Protein AF-A0A3N0AEK5-F1 (afdb_monomer)

Foldseek 3Di:
DFKKKWWKWAPDDPDIDIDIDIDDDPDDFPDPVVLVRVLVVQCVVVNPVCPRMDTDGMGTDPDDPVVVPPPDPDDPDDPPPPDDDDDPPPDDD

Mean predicted aligned error: 14.51 Å

pLDDT: mean 78.68, std 12.84, range [49.78, 92.56]

Solvent-accessible surface area (backbone atoms only — not comparable to full-atom values): 6090 Å² total; per-residue (Å²): 121,56,44,31,39,39,33,38,36,40,55,98,57,99,71,71,51,69,54,73,50,79,47,73,40,95,54,56,78,87,36,73,65,31,55,49,50,53,49,52,53,45,37,70,74,55,36,80,77,38,71,68,41,44,74,81,48,64,45,70,56,75,82,60,75,77,69,65,84,69,70,75,81,80,78,84,68,77,77,76,82,80,74,79,79,80,80,82,81,79,80,88,129

Nearest PDB structures (foldseek):
  8fkp-assembly1_LC  TM=4.988E-01  e=2.389E-01  Homo sapiens
  8ove-assembly1_BS  TM=4.665E-0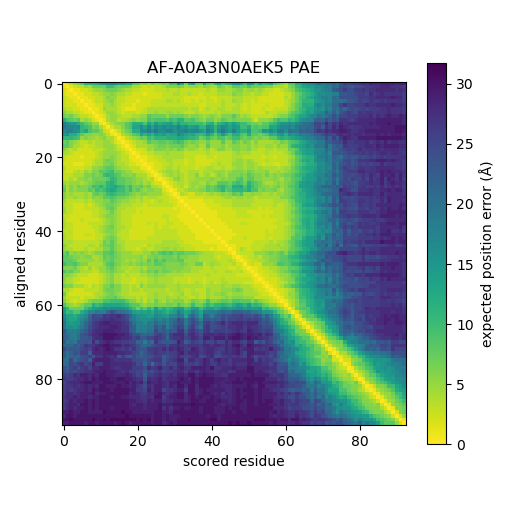1  e=2.241E-01  Trypanosoma brucei brucei
  5xy3-assembly1_S  TM=4.481E-01  e=2.103E-01  Trichomonas vaginalis
  6xu8-assembly1_CS  TM=5.469E-01  e=2.531E+00  Drosophila melanogaster

Organism: NCBI:txid255723

Secondary structure (DSSP, 8-state):
--EEEEEEE--SSSS--EEEEEEE-SSPTT-HHHHHHHHHHHHHHHGGGGGG-EEEEEEE----GGGTTT------SPPP--PPP--------

Sequence (93 aa):
MPTYIAHYKSPNGATQVSGVFEFESTHRAGSKQNMHDARMCMLQSYGNEAVAWQIDSIEAKKADEARADHQMQLDFREPAEHKPKKRIVRGFK

Structure (mmCIF, N/CA/C/O backbone):
data_AF-A0A3N0AEK5-F1
#
_entry.id   AF-A0A3N0AEK5-F1
#
loop_
_atom_site.group_PDB
_atom_site.id
_atom_site.type_symbol
_atom_site.label_atom_id
_atom_site.label_alt_id
_atom_site.label_comp_id
_atom_site.label_asym_id
_atom_site.label_entity_id
_atom_site.label_seq_id
_atom_site.pdbx_PDB_ins_code
_atom_site.Cartn_x
_atom_site.Cartn_y
_atom_site.Cartn_z
_atom_site.occupancy
_atom_site.B_iso_or_equiv
_atom_site.auth_seq_id
_atom_site.auth_comp_id
_atom_site.auth_asym_id
_atom_site.auth_atom_id
_atom_site.pdbx_PDB_model_num
ATOM 1 N N . MET A 1 1 ? 6.888 4.288 -12.974 1.00 76.19 1 MET A N 1
ATOM 2 C CA . MET A 1 1 ? 7.303 4.139 -11.561 1.00 76.19 1 MET A CA 1
ATOM 3 C C . MET A 1 1 ? 7.159 2.669 -11.188 1.00 76.19 1 MET A C 1
ATOM 5 O O . MET A 1 1 ? 6.397 1.998 -11.874 1.00 76.19 1 MET A O 1
ATOM 9 N N . PRO A 1 2 ? 7.912 2.119 -10.220 1.00 82.56 2 PRO A N 1
ATOM 10 C CA . PRO A 1 2 ? 7.685 0.741 -9.805 1.00 82.56 2 PRO A CA 1
ATOM 11 C C . PRO A 1 2 ? 6.315 0.609 -9.133 1.00 82.56 2 PRO A C 1
ATOM 13 O O . PRO A 1 2 ? 5.927 1.443 -8.313 1.00 82.56 2 PRO A O 1
ATOM 16 N N . THR A 1 3 ? 5.593 -0.439 -9.520 1.00 89.44 3 THR A N 1
ATOM 17 C CA . THR A 1 3 ? 4.284 -0.783 -8.969 1.00 89.44 3 THR A CA 1
ATOM 18 C C . THR A 1 3 ? 4.462 -1.810 -7.858 1.00 89.44 3 THR A C 1
ATOM 20 O O . THR A 1 3 ? 5.219 -2.777 -7.986 1.00 89.44 3 THR A O 1
ATOM 23 N N . TYR A 1 4 ? 3.751 -1.601 -6.764 1.00 90.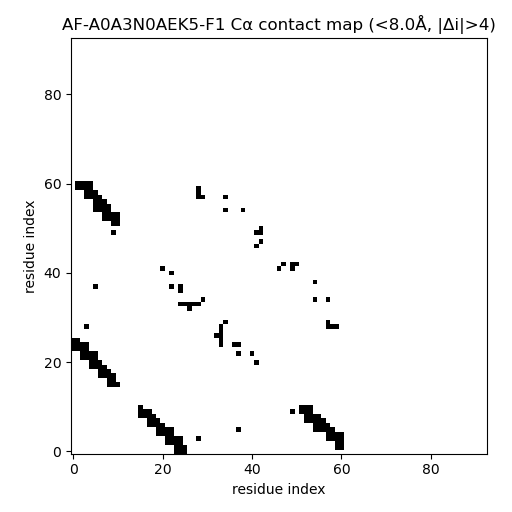19 4 TYR A N 1
ATOM 24 C CA . TYR A 1 4 ? 3.756 -2.445 -5.584 1.00 90.19 4 TYR A CA 1
ATOM 25 C C . TYR A 1 4 ? 2.334 -2.897 -5.266 1.00 90.19 4 TYR A C 1
ATOM 27 O O . TYR A 1 4 ? 1.360 -2.237 -5.626 1.00 90.19 4 TYR A O 1
ATOM 35 N N . ILE A 1 5 ? 2.228 -4.028 -4.580 1.00 91.25 5 ILE A N 1
ATOM 36 C CA . ILE A 1 5 ? 0.980 -4.581 -4.064 1.00 91.25 5 ILE A CA 1
ATOM 37 C C . ILE A 1 5 ? 1.052 -4.487 -2.544 1.00 91.25 5 ILE A C 1
ATOM 39 O O . ILE A 1 5 ? 1.970 -5.030 -1.930 1.00 91.25 5 ILE A O 1
ATOM 43 N N . ALA A 1 6 ? 0.117 -3.763 -1.937 1.00 91.75 6 ALA A N 1
ATOM 44 C CA . ALA A 1 6 ? 0.003 -3.647 -0.489 1.00 91.75 6 ALA A CA 1
ATOM 45 C C . ALA A 1 6 ? -1.135 -4.529 0.024 1.00 91.75 6 ALA A C 1
ATOM 47 O O . ALA A 1 6 ? -2.255 -4.463 -0.483 1.00 91.75 6 ALA A O 1
ATOM 48 N N . HIS A 1 7 ? -0.849 -5.308 1.065 1.00 91.69 7 HIS A N 1
ATOM 49 C CA . HIS A 1 7 ? -1.835 -6.082 1.809 1.00 91.69 7 HIS A CA 1
ATOM 50 C C . HIS A 1 7 ? -2.272 -5.288 3.031 1.00 91.69 7 HIS A C 1
ATOM 52 O O . HIS A 1 7 ? -1.432 -4.883 3.840 1.00 91.69 7 HIS A O 1
ATOM 58 N N . TYR A 1 8 ? -3.577 -5.088 3.182 1.00 91.56 8 TYR A N 1
ATOM 59 C CA . TYR A 1 8 ? -4.134 -4.396 4.335 1.00 91.56 8 TYR A CA 1
ATOM 60 C C . TYR A 1 8 ? -5.123 -5.267 5.098 1.00 91.56 8 TYR A C 1
ATOM 62 O O . TYR A 1 8 ? -5.763 -6.173 4.554 1.00 91.56 8 TYR A O 1
ATOM 70 N N . LYS A 1 9 ? -5.259 -4.943 6.379 1.00 89.69 9 LYS A N 1
ATOM 71 C CA . LYS A 1 9 ? -6.148 -5.606 7.316 1.00 89.69 9 LYS A CA 1
ATOM 72 C C . LYS A 1 9 ? -6.795 -4.578 8.233 1.00 89.69 9 LYS A C 1
ATOM 74 O O . LYS A 1 9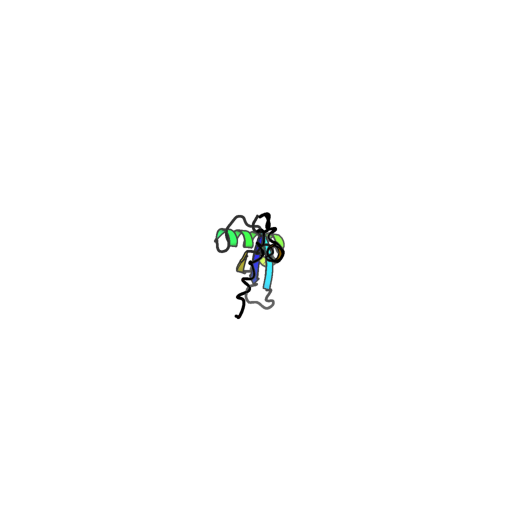 ? -6.131 -3.691 8.771 1.00 89.69 9 LYS A O 1
ATOM 79 N N . SER A 1 10 ? -8.100 -4.692 8.422 1.00 85.31 10 SER A N 1
ATOM 80 C CA . SER A 1 10 ? -8.825 -3.893 9.398 1.00 85.31 10 SER A CA 1
ATOM 81 C C . SER A 1 10 ? -8.472 -4.333 10.827 1.00 85.31 10 SER A C 1
ATOM 83 O O . SER A 1 10 ? -8.099 -5.491 11.050 1.00 85.31 10 SER A O 1
ATOM 85 N N . PRO A 1 11 ? -8.630 -3.452 11.828 1.00 84.31 11 PRO A N 1
ATOM 86 C CA . PRO A 1 11 ? -8.448 -3.841 13.218 1.00 84.31 11 PRO A CA 1
ATOM 87 C C . PRO A 1 11 ? -9.439 -4.940 13.612 1.00 84.31 11 PRO A C 1
ATOM 89 O O . PRO A 1 11 ? -10.500 -5.094 13.000 1.00 84.31 11 PRO A O 1
ATOM 92 N N . ASN A 1 12 ? -9.095 -5.695 14.658 1.00 74.06 12 ASN A N 1
ATOM 93 C CA . ASN A 1 12 ? -9.958 -6.742 15.198 1.00 74.06 12 ASN A CA 1
ATOM 94 C C . ASN A 1 12 ? -11.282 -6.135 15.689 1.00 74.06 12 ASN A C 1
ATOM 96 O O . ASN A 1 12 ? -11.326 -5.462 16.716 1.00 74.06 12 ASN A O 1
ATOM 100 N N . GLY A 1 13 ? -12.351 -6.392 14.938 1.00 68.81 13 GLY A N 1
ATOM 101 C CA . GLY A 1 13 ? -13.717 -5.958 15.211 1.00 68.81 13 GLY A CA 1
ATOM 102 C C . GLY A 1 13 ? -14.726 -6.914 14.573 1.00 68.81 13 GLY A C 1
ATOM 103 O O . GLY A 1 13 ? -14.340 -7.927 13.994 1.00 68.81 13 GLY A O 1
ATOM 104 N N . ALA A 1 14 ? -16.020 -6.597 14.674 1.00 62.7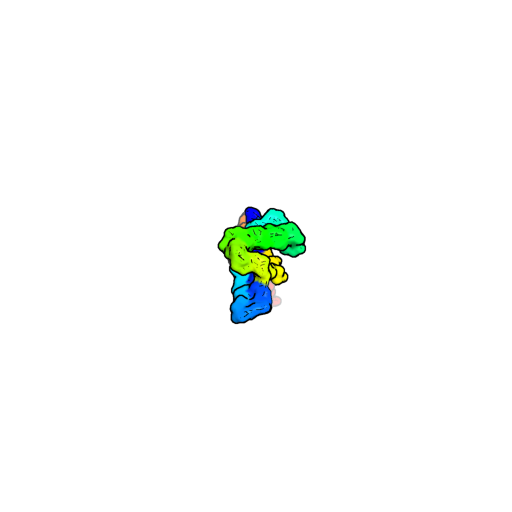8 14 ALA A N 1
ATOM 105 C CA . ALA A 1 14 ? -17.107 -7.454 14.182 1.00 62.78 14 ALA A CA 1
ATOM 106 C C . ALA A 1 14 ? -17.064 -7.711 12.661 1.00 62.78 14 ALA A C 1
ATOM 108 O O . ALA A 1 14 ? -17.566 -8.733 12.201 1.00 62.78 14 ALA A O 1
ATOM 109 N N . THR A 1 15 ? -16.426 -6.820 11.897 1.00 68.25 15 THR A N 1
ATOM 110 C CA . THR A 1 15 ? -16.278 -6.934 10.442 1.00 68.25 15 THR A CA 1
ATOM 111 C C . THR A 1 15 ? -14.799 -6.805 10.089 1.00 68.25 15 THR A C 1
ATOM 113 O O . THR A 1 15 ? -14.286 -5.701 9.915 1.00 68.25 15 THR A O 1
ATOM 116 N N . GLN A 1 16 ? -14.088 -7.934 10.046 1.00 75.94 16 GLN A N 1
ATOM 117 C CA . GLN A 1 16 ? -12.706 -7.960 9.569 1.00 75.94 16 GLN A CA 1
ATOM 118 C C . GLN A 1 16 ? -12.687 -7.824 8.044 1.00 75.94 16 GLN A C 1
ATOM 120 O O . GLN A 1 16 ? -13.181 -8.694 7.332 1.00 75.94 16 GLN A O 1
ATOM 125 N N . VAL A 1 17 ? -12.104 -6.734 7.554 1.00 81.56 17 VAL A N 1
ATOM 126 C CA . VAL A 1 17 ? -11.885 -6.475 6.131 1.00 81.56 17 VAL A CA 1
ATOM 127 C C . VAL A 1 17 ? -10.398 -6.627 5.857 1.00 81.56 17 VAL A C 1
ATOM 129 O O . VAL A 1 17 ? -9.578 -5.895 6.409 1.00 81.56 17 VAL A O 1
ATOM 132 N N . SER A 1 18 ? -10.043 -7.586 5.014 1.00 87.69 18 SER A N 1
ATOM 133 C CA . SER A 1 18 ? -8.701 -7.714 4.459 1.00 87.69 18 SER A CA 1
ATOM 134 C C . SER A 1 18 ? -8.768 -7.611 2.946 1.00 87.69 18 SER A C 1
ATOM 136 O O . SER A 1 18 ? -9.754 -8.005 2.321 1.00 87.69 18 SER A O 1
ATOM 138 N N . GLY A 1 19 ? -7.716 -7.066 2.352 1.00 88.88 19 GLY A N 1
ATOM 139 C CA . GLY A 1 19 ? -7.657 -6.890 0.914 1.00 88.88 19 GLY A CA 1
ATOM 140 C C . GLY A 1 19 ? -6.257 -6.566 0.435 1.00 88.88 19 GLY A C 1
ATOM 141 O O . GLY A 1 19 ? -5.304 -6.472 1.213 1.00 88.88 19 GLY A O 1
ATOM 142 N N . VAL A 1 20 ? -6.156 -6.411 -0.877 1.00 91.44 20 VAL A N 1
ATOM 143 C CA . VAL A 1 20 ? -4.933 -6.016 -1.564 1.00 91.44 20 VAL A CA 1
ATOM 144 C C . VAL A 1 20 ? -5.237 -4.867 -2.505 1.00 91.44 20 VAL A C 1
ATOM 146 O O . VAL A 1 20 ? -6.322 -4.811 -3.082 1.00 91.44 20 VAL A O 1
ATOM 149 N N . PHE A 1 21 ? -4.291 -3.950 -2.666 1.00 90.44 21 PHE A N 1
ATOM 150 C CA . PHE A 1 21 ? -4.383 -2.909 -3.685 1.00 90.44 21 PHE A CA 1
ATOM 151 C C . PHE A 1 21 ? -3.025 -2.643 -4.320 1.00 90.44 21 PHE A C 1
ATOM 153 O O . PHE A 1 21 ? -1.974 -2.858 -3.712 1.00 90.44 21 PHE A O 1
ATOM 160 N N . GLU A 1 22 ? -3.067 -2.168 -5.560 1.00 91.62 22 GLU A N 1
ATOM 161 C CA . GLU A 1 22 ? -1.882 -1.775 -6.310 1.00 91.62 22 GLU A CA 1
ATOM 162 C C . GLU A 1 22 ? -1.610 -0.286 -6.113 1.00 91.62 22 GLU A C 1
ATOM 164 O O . GLU A 1 22 ? -2.534 0.528 -6.121 1.00 91.62 22 GLU A O 1
ATOM 169 N N . PHE A 1 23 ? -0.341 0.075 -5.949 1.00 90.75 23 PHE A N 1
ATOM 170 C CA . PHE A 1 23 ? 0.081 1.467 -5.861 1.00 90.75 23 PHE A CA 1
ATOM 171 C C . PHE A 1 23 ? 1.445 1.670 -6.510 1.00 90.75 23 PHE A C 1
ATOM 173 O O . PHE A 1 23 ? 2.252 0.748 -6.630 1.00 90.75 23 PHE A O 1
ATOM 180 N N . GLU A 1 24 ? 1.718 2.898 -6.929 1.00 89.69 24 GLU A N 1
ATOM 181 C CA . GLU A 1 24 ? 3.019 3.288 -7.454 1.00 89.69 24 GLU A CA 1
ATOM 182 C C . GLU A 1 24 ? 3.796 4.043 -6.376 1.00 89.69 24 GLU A C 1
ATOM 184 O O . GLU A 1 24 ? 3.252 4.921 -5.708 1.00 89.69 24 GLU A O 1
ATOM 189 N N . SER A 1 25 ? 5.076 3.719 -6.201 1.00 87.69 25 SER A N 1
ATOM 190 C CA . SER A 1 25 ? 5.966 4.479 -5.317 1.00 87.69 25 SER A CA 1
ATOM 191 C C . SER A 1 25 ? 7.337 4.629 -5.949 1.00 87.69 25 SER A C 1
ATOM 193 O O . SER A 1 25 ? 7.801 3.767 -6.688 1.00 87.69 25 SER A O 1
ATOM 195 N N . THR A 1 26 ? 8.019 5.729 -5.649 1.00 87.00 26 THR A N 1
ATOM 196 C CA . THR A 1 26 ? 9.408 5.964 -6.072 1.00 87.00 26 THR A CA 1
ATOM 197 C C . THR A 1 26 ? 10.417 5.250 -5.165 1.00 87.00 26 THR A C 1
ATOM 199 O O . THR A 1 26 ? 11.592 5.117 -5.515 1.00 87.00 26 THR A O 1
ATOM 202 N N . HIS A 1 27 ? 9.980 4.796 -3.988 1.00 85.38 27 HIS A N 1
ATOM 203 C CA . HIS A 1 27 ? 10.827 4.185 -2.968 1.00 85.38 27 HIS A CA 1
ATOM 204 C C . HIS A 1 27 ? 10.892 2.662 -3.125 1.00 85.38 27 HIS A C 1
ATOM 206 O O . HIS A 1 27 ? 10.035 2.042 -3.745 1.00 85.38 27 HIS A O 1
ATOM 212 N N . ARG A 1 28 ? 11.943 2.037 -2.578 1.00 80.94 28 ARG A N 1
ATOM 213 C CA . ARG A 1 28 ? 12.134 0.576 -2.638 1.00 80.94 28 ARG A CA 1
ATOM 214 C C . ARG A 1 28 ? 11.163 -0.163 -1.707 1.00 80.94 28 ARG A C 1
ATOM 216 O O . ARG A 1 28 ? 10.810 0.350 -0.640 1.00 80.94 28 ARG A O 1
ATOM 223 N N . ALA A 1 29 ? 10.817 -1.404 -2.066 1.00 77.81 29 ALA A N 1
ATOM 224 C CA . ALA A 1 29 ? 10.133 -2.350 -1.178 1.00 77.81 29 ALA A CA 1
ATOM 225 C C . ALA A 1 29 ? 10.818 -2.417 0.201 1.00 77.81 29 ALA A C 1
ATOM 227 O O . ALA A 1 29 ? 12.045 -2.453 0.287 1.00 77.81 29 ALA A O 1
ATOM 228 N N . GLY A 1 30 ? 10.025 -2.383 1.276 1.00 76.75 30 GLY A N 1
ATOM 229 C CA . GLY A 1 30 ? 10.518 -2.410 2.659 1.00 76.75 30 GLY A CA 1
ATOM 230 C C . GLY A 1 30 ? 11.024 -1.074 3.226 1.00 76.75 30 GLY A C 1
ATOM 231 O O . GLY A 1 30 ? 11.320 -0.998 4.416 1.00 76.75 30 GLY A O 1
ATOM 232 N N . SER A 1 31 ? 11.100 0.002 2.432 1.00 85.12 31 SER A N 1
ATOM 233 C CA . SER A 1 31 ? 11.406 1.335 2.970 1.00 85.12 31 SER A CA 1
ATOM 234 C C . SER A 1 31 ? 10.233 1.894 3.783 1.00 85.12 31 SER A C 1
ATOM 236 O O . SER A 1 31 ? 9.071 1.767 3.393 1.00 85.12 31 SER A O 1
ATOM 238 N N . LYS A 1 32 ? 10.529 2.616 4.872 1.00 87.06 32 LYS A N 1
ATOM 239 C CA . LYS A 1 32 ? 9.518 3.345 5.660 1.00 87.06 32 LYS A CA 1
ATOM 240 C C . LYS A 1 32 ? 8.763 4.382 4.821 1.00 87.06 32 LYS A C 1
ATOM 242 O O . LYS A 1 32 ? 7.584 4.617 5.064 1.00 87.06 32 LYS A O 1
ATOM 247 N N . GLN A 1 33 ? 9.430 4.970 3.828 1.00 89.69 33 GLN A N 1
ATOM 248 C CA . GLN A 1 33 ? 8.802 5.897 2.884 1.00 89.69 33 GLN A CA 1
ATOM 249 C C . GLN A 1 33 ? 7.798 5.173 1.982 1.00 89.69 33 GLN A C 1
ATOM 251 O O . GLN A 1 33 ? 6.696 5.660 1.789 1.00 89.69 33 GLN A O 1
ATOM 256 N N . ASN A 1 34 ? 8.118 3.956 1.539 1.00 89.75 34 ASN A N 1
ATOM 257 C CA . ASN A 1 34 ? 7.199 3.150 0.738 1.00 89.75 34 ASN A CA 1
ATOM 258 C C . ASN A 1 34 ? 5.937 2.759 1.530 1.00 89.75 34 ASN A C 1
ATOM 260 O O . ASN A 1 34 ? 4.829 2.828 1.014 1.00 89.75 34 ASN A O 1
ATOM 264 N N . MET A 1 35 ? 6.079 2.422 2.820 1.00 89.25 35 MET A N 1
ATOM 265 C CA . MET A 1 35 ? 4.914 2.202 3.692 1.00 89.25 35 MET A CA 1
ATOM 266 C C . MET A 1 35 ? 4.053 3.457 3.862 1.00 89.25 35 MET A C 1
ATOM 268 O O . MET A 1 35 ? 2.831 3.358 3.965 1.00 89.25 35 MET A O 1
ATOM 272 N N . HIS A 1 36 ? 4.678 4.635 3.919 1.00 91.44 36 HIS A N 1
ATOM 273 C CA . HIS A 1 36 ? 3.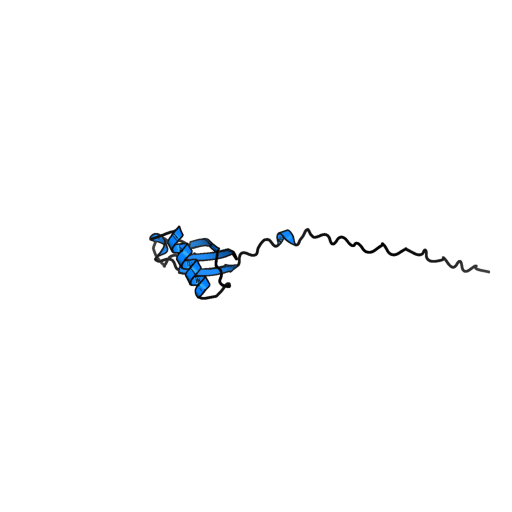947 5.893 3.995 1.00 91.44 36 HIS A CA 1
ATOM 274 C C . HIS A 1 36 ? 3.162 6.157 2.707 1.00 91.44 36 HIS A C 1
ATOM 276 O O . HIS A 1 36 ? 1.968 6.430 2.791 1.00 91.44 36 HIS A O 1
ATOM 282 N N . ASP A 1 37 ? 3.792 5.987 1.545 1.00 91.88 37 ASP A N 1
ATOM 283 C CA . ASP A 1 37 ? 3.140 6.137 0.241 1.00 91.88 37 ASP A CA 1
ATOM 284 C C . ASP A 1 37 ? 1.968 5.167 0.082 1.00 91.88 37 ASP A C 1
ATOM 286 O O . ASP A 1 37 ? 0.866 5.580 -0.282 1.00 91.88 37 ASP A O 1
ATOM 290 N N . ALA A 1 38 ? 2.168 3.894 0.441 1.00 91.69 38 ALA A N 1
ATOM 291 C CA . ALA A 1 38 ? 1.111 2.889 0.438 1.00 91.69 38 ALA A CA 1
ATOM 292 C C . ALA A 1 38 ? -0.067 3.329 1.320 1.00 91.69 38 ALA A C 1
ATOM 294 O O . ALA A 1 38 ? -1.225 3.255 0.914 1.00 91.69 38 ALA A O 1
ATOM 295 N N . ARG A 1 39 ? 0.222 3.860 2.516 1.00 91.38 39 ARG A N 1
ATOM 296 C CA . ARG A 1 39 ? -0.806 4.370 3.429 1.00 91.38 39 ARG A CA 1
ATOM 297 C C . ARG A 1 39 ? -1.538 5.583 2.859 1.00 91.38 39 ARG A C 1
ATOM 299 O O . ARG A 1 39 ? -2.752 5.664 3.014 1.00 91.38 39 ARG A O 1
ATOM 306 N N . MET A 1 40 ? -0.839 6.509 2.208 1.00 92.56 40 MET A N 1
ATOM 307 C CA . MET A 1 40 ? -1.472 7.661 1.556 1.00 92.56 40 MET A CA 1
ATOM 308 C C . MET A 1 40 ? -2.391 7.213 0.417 1.00 92.56 40 MET A C 1
ATOM 310 O O . MET A 1 40 ? -3.529 7.670 0.339 1.00 92.56 40 MET A O 1
ATOM 314 N N . CYS A 1 41 ? -1.947 6.257 -0.400 1.00 92.19 41 CYS A N 1
ATOM 315 C CA . CYS A 1 41 ? -2.738 5.706 -1.499 1.00 92.19 41 CYS A CA 1
ATOM 316 C C . CYS A 1 41 ? -3.983 4.946 -0.994 1.00 92.19 41 CYS A C 1
ATOM 318 O O . CYS A 1 41 ? -5.079 5.099 -1.541 1.00 92.19 41 CYS A O 1
ATOM 320 N N . MET A 1 42 ? -3.847 4.208 0.115 1.00 90.62 42 MET A N 1
ATOM 321 C CA . MET A 1 42 ? -4.963 3.542 0.793 1.00 90.62 42 MET A CA 1
ATOM 322 C C . MET A 1 42 ? -6.009 4.551 1.285 1.00 90.62 42 MET A C 1
ATOM 324 O O . MET A 1 42 ? -7.196 4.401 1.006 1.00 90.62 42 MET A O 1
ATOM 328 N N . LEU A 1 43 ? -5.574 5.604 1.983 1.00 91.62 43 LEU A N 1
ATOM 329 C CA . LEU A 1 43 ? -6.472 6.646 2.490 1.00 91.62 43 LEU A CA 1
ATOM 330 C C . LEU A 1 43 ? 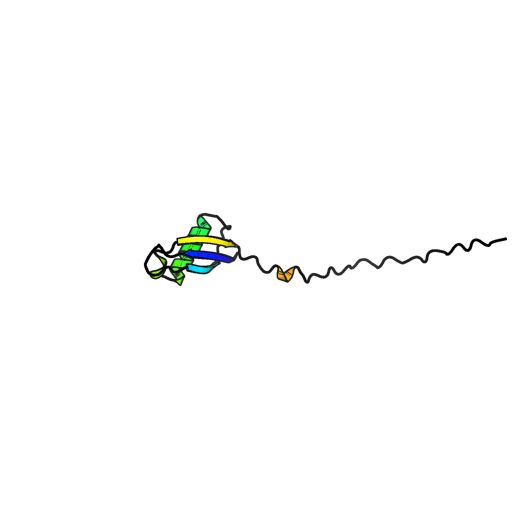-7.125 7.445 1.359 1.00 91.62 43 LEU A C 1
ATOM 332 O O . LEU A 1 43 ? -8.273 7.850 1.491 1.00 91.62 43 LEU A O 1
ATOM 336 N N . GLN A 1 44 ? -6.430 7.652 0.242 1.00 91.94 44 GLN A N 1
ATOM 337 C CA . GLN A 1 44 ? -6.998 8.328 -0.922 1.00 91.94 44 GLN A CA 1
ATOM 338 C C . GLN A 1 44 ? -8.089 7.493 -1.606 1.00 91.94 44 GLN A C 1
ATOM 340 O O . GLN A 1 44 ? -9.082 8.053 -2.061 1.00 91.94 44 GLN A O 1
ATOM 345 N N . SER A 1 45 ? -7.913 6.170 -1.668 1.00 90.31 45 SER A N 1
ATOM 346 C CA . SER A 1 45 ? -8.833 5.266 -2.374 1.00 90.31 45 SER A CA 1
ATOM 347 C C . SER A 1 45 ? -10.056 4.892 -1.535 1.00 90.31 45 SER A C 1
ATOM 349 O O . SER A 1 45 ? -11.178 4.911 -2.033 1.00 90.31 45 SER A O 1
ATOM 351 N N . TYR A 1 46 ? -9.843 4.563 -0.258 1.00 87.44 46 TYR A N 1
ATOM 352 C CA . TYR A 1 46 ? -10.881 4.051 0.646 1.00 87.44 46 TYR A CA 1
ATOM 353 C C . TYR A 1 46 ? -11.374 5.097 1.662 1.00 87.44 46 TYR A C 1
ATOM 355 O O . TYR A 1 46 ? -12.391 4.900 2.325 1.00 87.44 46 TYR A O 1
ATOM 363 N N . GLY A 1 47 ? -10.672 6.225 1.808 1.00 87.62 47 GLY A N 1
ATOM 364 C CA . GLY A 1 47 ? -11.114 7.338 2.644 1.00 87.62 47 GLY A CA 1
ATOM 365 C C . GLY A 1 47 ? -11.241 6.983 4.126 1.00 87.62 47 GLY A C 1
ATOM 366 O O . GLY A 1 47 ? -10.329 6.433 4.746 1.00 87.62 47 GLY A O 1
ATOM 367 N N . ASN A 1 48 ? -12.392 7.342 4.700 1.00 87.19 48 ASN A N 1
ATOM 368 C CA . ASN A 1 48 ? -12.653 7.258 6.137 1.00 87.19 48 ASN A CA 1
ATOM 369 C C . ASN A 1 48 ? -12.688 5.813 6.666 1.00 87.19 48 ASN A C 1
ATOM 371 O O . ASN A 1 48 ? -12.304 5.562 7.806 1.00 87.19 48 ASN A O 1
ATOM 375 N N . GLU A 1 49 ? -13.102 4.851 5.839 1.00 82.50 49 GLU A N 1
ATOM 376 C CA . GLU A 1 49 ? -13.193 3.441 6.241 1.00 82.50 49 GLU A CA 1
ATOM 377 C C . GLU A 1 49 ? -11.813 2.831 6.508 1.00 82.50 49 GLU A C 1
ATOM 379 O O . GLU A 1 49 ? -11.655 1.999 7.403 1.00 82.50 49 GLU A O 1
ATOM 384 N N . ALA A 1 50 ? -10.792 3.308 5.793 1.00 85.88 50 ALA A N 1
ATOM 385 C CA . ALA A 1 50 ? -9.437 2.786 5.880 1.00 85.88 50 ALA A CA 1
ATOM 386 C C . ALA A 1 50 ? -8.553 3.465 6.932 1.00 85.88 50 ALA A C 1
ATOM 388 O O . ALA A 1 50 ? -7.417 3.039 7.135 1.00 85.88 50 ALA A O 1
ATOM 389 N N . VAL A 1 51 ? -9.045 4.483 7.649 1.00 86.44 51 VAL A N 1
ATOM 390 C CA . VAL A 1 51 ? -8.264 5.188 8.689 1.00 86.44 51 VAL A CA 1
ATOM 391 C C . VAL A 1 51 ? -7.748 4.224 9.758 1.00 86.44 51 VAL A C 1
ATOM 393 O O . VAL A 1 51 ? -6.625 4.372 10.249 1.00 86.44 51 VAL A O 1
ATOM 396 N N . ALA A 1 52 ? -8.562 3.223 10.093 1.00 86.31 52 ALA A N 1
ATOM 397 C CA . ALA A 1 52 ? -8.239 2.212 11.086 1.00 86.31 52 ALA A CA 1
ATOM 398 C C . ALA A 1 52 ? -7.458 1.016 10.505 1.00 86.31 52 ALA A C 1
ATOM 400 O O . ALA A 1 52 ? -6.927 0.214 11.270 1.00 86.31 52 ALA A O 1
ATOM 401 N N . TRP A 1 53 ? -7.388 0.865 9.179 1.00 90.50 53 TRP A N 1
ATOM 402 C CA . TRP A 1 53 ? -6.736 -0.281 8.547 1.00 90.50 53 TRP A CA 1
ATOM 403 C C . TRP A 1 53 ? -5.212 -0.173 8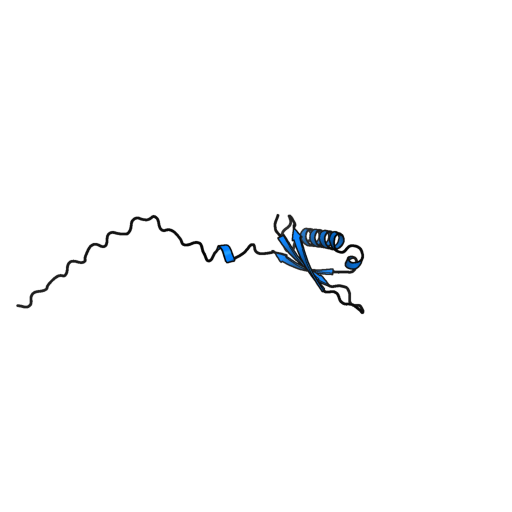.648 1.00 90.50 53 TRP A C 1
ATOM 405 O O . TRP A 1 53 ? -4.628 0.914 8.627 1.00 90.50 53 TRP A O 1
ATOM 415 N N . GLN A 1 54 ? -4.561 -1.324 8.776 1.00 89.44 54 GLN A N 1
ATOM 416 C CA . GLN A 1 54 ? -3.110 -1.450 8.849 1.00 89.44 54 GLN A CA 1
ATOM 417 C C . GLN A 1 54 ? -2.590 -2.203 7.629 1.00 89.44 54 GLN A C 1
ATOM 419 O O . GLN A 1 54 ? -3.271 -3.078 7.104 1.00 89.44 54 GLN A O 1
ATOM 424 N N . ILE A 1 55 ? -1.390 -1.844 7.175 1.00 90.44 55 ILE A N 1
ATOM 425 C CA . ILE A 1 55 ? -0.702 -2.516 6.070 1.00 90.44 55 ILE A CA 1
ATOM 426 C C . ILE A 1 55 ? 0.256 -3.538 6.682 1.00 90.44 55 ILE A C 1
ATOM 428 O O . ILE A 1 55 ? 1.156 -3.147 7.425 1.00 90.44 55 ILE A O 1
ATOM 432 N N . ASP A 1 56 ? 0.049 -4.819 6.380 1.00 88.50 56 ASP A N 1
ATOM 433 C CA . ASP A 1 56 ? 0.854 -5.929 6.910 1.00 88.50 56 ASP A CA 1
ATOM 434 C C . ASP A 1 56 ? 2.108 -6.170 6.058 1.00 88.50 56 ASP A C 1
ATOM 436 O O . ASP A 1 56 ? 3.209 -6.337 6.583 1.00 88.50 56 ASP A O 1
ATOM 440 N N . SER A 1 57 ? 1.956 -6.170 4.730 1.00 86.31 57 SER A N 1
ATOM 441 C CA . SER A 1 57 ? 3.050 -6.441 3.795 1.00 86.31 57 SER A CA 1
ATOM 442 C C . SER A 1 57 ? 2.934 -5.624 2.511 1.00 86.31 57 SER A C 1
ATOM 444 O O . SER A 1 57 ? 1.850 -5.213 2.092 1.00 86.31 57 SER A O 1
ATOM 446 N N . ILE A 1 58 ? 4.090 -5.371 1.894 1.00 88.75 58 ILE A N 1
ATOM 447 C CA . ILE A 1 58 ? 4.204 -4.707 0.596 1.00 88.75 58 ILE A CA 1
ATOM 448 C C . ILE A 1 58 ? 5.117 -5.548 -0.285 1.00 88.75 58 ILE A C 1
ATOM 450 O O . ILE A 1 58 ? 6.294 -5.736 0.030 1.00 88.75 58 ILE A O 1
ATOM 454 N N . GLU A 1 59 ? 4.581 -6.000 -1.408 1.00 87.69 59 GLU A N 1
ATOM 455 C CA . GLU A 1 59 ? 5.289 -6.799 -2.396 1.00 87.69 59 GLU A CA 1
AT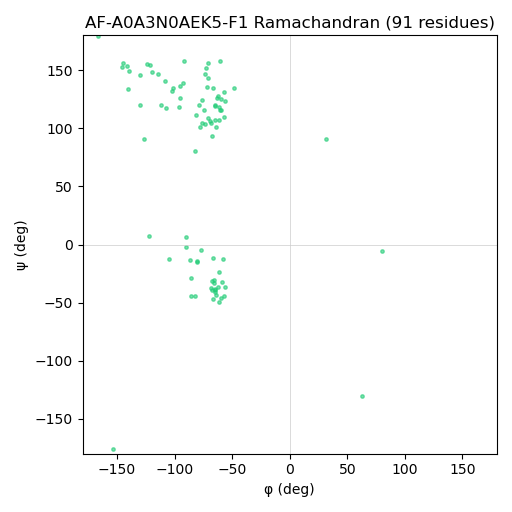OM 456 C C . GLU A 1 59 ? 5.558 -5.971 -3.651 1.00 87.69 59 GLU A C 1
ATOM 458 O O . GLU A 1 59 ? 4.739 -5.159 -4.079 1.00 87.69 59 GLU A O 1
ATOM 463 N N . ALA A 1 60 ? 6.734 -6.142 -4.252 1.00 84.19 60 ALA A N 1
ATOM 464 C CA . ALA A 1 60 ? 7.018 -5.549 -5.552 1.00 84.19 60 ALA A CA 1
ATOM 465 C C . ALA A 1 60 ? 6.304 -6.358 -6.630 1.00 84.19 60 ALA A C 1
ATOM 467 O O . ALA A 1 60 ? 6.533 -7.564 -6.746 1.00 84.19 60 ALA A O 1
ATOM 468 N N . LYS A 1 61 ? 5.480 -5.695 -7.446 1.00 79.38 61 LYS A N 1
ATOM 469 C CA . LYS A 1 61 ? 4.872 -6.342 -8.604 1.00 79.38 61 LYS A CA 1
ATOM 470 C C . LYS A 1 61 ? 5.994 -6.628 -9.596 1.00 79.38 61 LYS A C 1
ATOM 472 O O . LYS A 1 61 ? 6.529 -5.716 -10.227 1.00 79.38 61 LYS A O 1
ATOM 477 N N . LYS A 1 62 ? 6.406 -7.894 -9.694 1.00 65.00 62 LYS A N 1
ATOM 478 C CA . LYS A 1 62 ? 7.333 -8.323 -10.741 1.00 65.00 62 LYS A CA 1
ATOM 479 C C . LYS A 1 62 ? 6.644 -8.071 -12.078 1.00 65.00 62 LYS A C 1
ATOM 481 O O . LYS A 1 62 ? 5.574 -8.615 -12.333 1.00 65.00 62 LYS A O 1
ATOM 486 N N . ALA A 1 63 ? 7.236 -7.214 -12.902 1.00 56.53 63 ALA A N 1
ATOM 487 C CA . ALA A 1 63 ? 6.811 -7.057 -14.281 1.00 56.53 63 ALA A CA 1
ATOM 488 C C . ALA A 1 63 ? 7.074 -8.386 -14.999 1.00 56.53 63 ALA A C 1
ATOM 490 O O . ALA A 1 63 ? 8.223 -8.703 -15.284 1.00 56.53 63 ALA A O 1
ATOM 491 N N . ASP A 1 64 ? 6.009 -9.162 -15.181 1.00 51.06 64 ASP A N 1
ATOM 492 C CA . ASP A 1 64 ? 5.854 -10.261 -16.129 1.00 51.06 64 ASP A CA 1
ATOM 493 C C . ASP A 1 64 ? 7.136 -11.050 -16.466 1.00 51.06 64 ASP A C 1
ATOM 495 O O . ASP A 1 64 ? 7.846 -10.774 -17.436 1.00 51.06 64 ASP A O 1
ATOM 499 N N . GLU A 1 65 ? 7.393 -12.114 -15.698 1.00 51.81 65 GLU A N 1
ATOM 500 C CA . GLU A 1 65 ? 8.321 -13.181 -16.100 1.00 51.81 65 GLU A CA 1
ATOM 501 C C . GLU A 1 65 ? 7.897 -13.841 -17.437 1.00 51.81 65 GLU A C 1
ATOM 503 O O . GLU A 1 65 ? 8.729 -14.481 -18.078 1.00 51.81 65 GLU A O 1
ATOM 508 N N . ALA A 1 66 ? 6.676 -13.607 -17.956 1.00 52.41 66 ALA A N 1
ATOM 509 C CA . ALA A 1 66 ? 6.246 -14.144 -19.254 1.00 52.41 66 ALA A CA 1
ATOM 510 C C . ALA A 1 66 ? 7.008 -13.563 -20.459 1.00 52.41 66 ALA A C 1
ATOM 512 O O . ALA A 1 66 ? 6.919 -14.097 -21.564 1.00 52.41 66 ALA A O 1
ATOM 513 N N . ARG A 1 67 ? 7.793 -12.489 -20.285 1.00 52.50 67 ARG A N 1
ATOM 514 C CA . ARG A 1 67 ? 8.639 -11.960 -21.368 1.00 52.50 67 ARG A CA 1
ATOM 515 C C . ARG A 1 67 ? 9.949 -12.736 -21.552 1.00 52.50 67 ARG A C 1
ATOM 517 O O . ARG A 1 67 ? 10.605 -12.551 -22.575 1.00 52.50 67 ARG A O 1
ATOM 524 N N . ALA A 1 68 ? 10.332 -13.583 -20.592 1.00 52.72 68 ALA A N 1
ATOM 525 C CA . ALA A 1 68 ? 11.590 -14.330 -20.631 1.00 52.72 68 ALA A CA 1
ATOM 526 C C . ALA A 1 68 ? 11.496 -15.657 -21.412 1.00 52.72 68 ALA A C 1
ATOM 528 O O . ALA A 1 68 ? 12.479 -16.056 -22.033 1.00 52.72 68 ALA A O 1
ATOM 529 N N . ASP A 1 69 ? 10.323 -16.298 -21.464 1.00 53.50 69 ASP A N 1
ATOM 530 C CA . ASP A 1 69 ? 10.155 -17.636 -22.065 1.00 53.50 69 ASP A CA 1
ATOM 531 C C . ASP A 1 69 ? 10.124 -17.659 -23.607 1.00 53.50 69 ASP A C 1
ATOM 533 O O . ASP A 1 69 ? 10.088 -18.725 -24.225 1.00 53.50 69 ASP A O 1
ATOM 537 N N . HIS A 1 70 ? 10.154 -16.497 -24.269 1.00 52.91 70 HIS A N 1
ATOM 538 C CA . HIS A 1 70 ? 10.014 -16.404 -25.730 1.00 52.91 70 HIS A CA 1
ATOM 539 C C . HIS A 1 70 ? 11.175 -15.716 -26.450 1.00 52.91 70 HIS A C 1
ATOM 541 O O . HIS A 1 70 ? 11.102 -15.501 -27.663 1.00 52.91 70 HIS A O 1
ATOM 547 N N . GLN A 1 71 ? 12.273 -15.393 -25.761 1.00 63.44 71 GLN A N 1
ATOM 548 C CA . GLN A 1 71 ? 13.449 -14.859 -26.442 1.00 63.44 71 GLN A CA 1
ATOM 549 C C . GLN A 1 71 ? 14.279 -16.000 -27.042 1.00 63.44 71 GLN A C 1
ATOM 551 O O . GLN A 1 71 ? 15.283 -16.436 -26.482 1.00 63.44 71 GLN A O 1
ATOM 556 N N . MET A 1 72 ? 13.854 -16.490 -28.210 1.00 64.00 72 MET A N 1
ATOM 557 C CA . MET A 1 72 ? 14.701 -17.343 -29.043 1.00 64.00 72 MET A CA 1
ATOM 558 C C . MET A 1 72 ? 15.960 -16.553 -29.413 1.00 64.00 72 MET A C 1
ATOM 560 O O . MET A 1 72 ? 15.884 -15.522 -30.084 1.00 64.00 72 MET A O 1
ATOM 564 N N . GLN A 1 73 ? 17.122 -17.009 -28.946 1.00 67.00 73 GLN A N 1
ATOM 565 C CA . GLN A 1 73 ? 18.406 -16.465 -29.375 1.00 67.00 73 GLN A CA 1
ATOM 566 C C . GLN A 1 73 ? 18.567 -16.778 -30.865 1.00 67.00 73 GLN A C 1
ATOM 568 O O . GLN A 1 73 ? 18.765 -17.928 -31.248 1.00 67.00 73 GLN A O 1
ATOM 573 N N . LEU A 1 74 ? 18.438 -15.759 -31.714 1.00 69.50 74 LEU A N 1
ATOM 574 C CA . LEU A 1 74 ? 18.854 -15.854 -33.108 1.00 69.50 74 LEU A CA 1
ATOM 575 C C . LEU A 1 74 ? 20.386 -15.878 -33.115 1.00 69.50 74 LEU A C 1
ATOM 577 O O . LEU A 1 74 ? 21.022 -14.874 -32.792 1.00 69.50 74 LEU A O 1
ATOM 581 N N . ASP A 1 75 ? 20.977 -17.034 -33.421 1.00 73.56 75 ASP A N 1
ATOM 582 C CA . ASP A 1 75 ? 22.421 -17.141 -33.616 1.00 73.56 75 ASP A CA 1
ATOM 583 C C . ASP A 1 75 ? 22.763 -16.676 -35.038 1.00 73.56 75 ASP A C 1
ATOM 585 O O . ASP A 1 75 ? 22.385 -17.305 -36.023 1.00 73.56 75 ASP A O 1
ATOM 589 N N . PHE A 1 76 ? 23.442 -15.533 -35.141 1.00 73.19 76 PHE A N 1
ATOM 590 C CA . PHE A 1 76 ? 23.894 -14.943 -36.406 1.00 73.19 76 PHE A CA 1
ATOM 591 C C . PHE A 1 76 ? 25.294 -15.419 -36.817 1.00 73.19 76 PHE A C 1
ATOM 593 O O . PHE A 1 76 ? 25.875 -14.883 -37.761 1.00 73.19 76 PHE A O 1
ATOM 600 N N . ARG A 1 77 ? 25.883 -16.383 -36.099 1.00 80.00 77 ARG A N 1
ATOM 601 C CA . ARG A 1 77 ? 27.170 -16.970 -36.483 1.00 80.00 77 ARG A CA 1
ATOM 602 C C . ARG A 1 77 ? 26.976 -17.851 -37.712 1.00 80.00 77 ARG A C 1
ATOM 604 O O . ARG A 1 77 ? 26.034 -18.637 -37.779 1.00 80.00 77 ARG A O 1
ATOM 611 N N . GLU A 1 78 ? 27.882 -17.732 -38.678 1.00 74.94 78 GLU A N 1
ATOM 612 C CA . GLU A 1 78 ? 27.866 -18.592 -39.859 1.00 74.94 78 GLU A CA 1
ATOM 613 C C . GLU A 1 78 ? 27.933 -20.069 -39.427 1.00 74.94 78 GLU A C 1
ATOM 615 O O . GLU A 1 78 ? 28.763 -20.423 -38.577 1.00 74.94 78 GLU A O 1
ATOM 620 N N . PRO A 1 79 ? 27.051 -20.940 -39.957 1.00 71.75 79 PRO A N 1
ATOM 621 C CA . PRO A 1 79 ? 27.031 -22.345 -39.580 1.00 71.75 79 PRO A CA 1
ATOM 622 C C . PRO A 1 79 ? 28.386 -22.967 -39.911 1.00 71.75 79 PRO A C 1
ATOM 624 O O . PRO A 1 79 ? 28.859 -22.887 -41.044 1.00 71.75 79 PRO A O 1
ATOM 627 N N . ALA A 1 80 ? 29.023 -23.582 -38.912 1.00 70.69 80 ALA A N 1
ATOM 628 C CA . ALA A 1 80 ? 30.332 -24.190 -39.090 1.00 70.69 80 ALA A CA 1
ATOM 629 C C . ALA A 1 80 ? 30.282 -25.223 -40.228 1.00 70.69 80 ALA A C 1
ATOM 631 O O . ALA A 1 80 ? 29.490 -26.167 -40.187 1.00 70.69 80 ALA A O 1
ATOM 632 N N . GLU A 1 81 ? 31.138 -25.052 -41.237 1.00 74.12 81 GLU A N 1
ATOM 633 C CA . GLU A 1 81 ? 31.230 -25.978 -42.362 1.00 74.12 81 GLU A CA 1
ATOM 634 C C . GLU A 1 81 ? 31.540 -27.393 -41.853 1.00 74.12 81 GLU A C 1
ATOM 636 O O . GLU A 1 81 ? 32.647 -27.696 -41.387 1.00 74.12 81 GLU A O 1
ATOM 641 N N . HIS A 1 82 ? 30.560 -28.292 -41.947 1.00 64.81 82 HIS A N 1
ATOM 642 C CA . HIS A 1 82 ? 30.759 -29.701 -41.642 1.00 64.81 82 HIS A CA 1
ATOM 643 C C . HIS A 1 82 ? 31.684 -30.324 -42.691 1.00 64.81 82 HIS A C 1
ATOM 645 O O . HIS A 1 82 ? 31.248 -30.803 -43.736 1.00 64.81 82 HIS A O 1
ATOM 651 N N . LYS A 1 83 ? 32.988 -30.356 -42.398 1.00 70.56 83 LYS A N 1
ATOM 652 C CA . LYS A 1 83 ? 33.951 -31.100 -43.216 1.00 70.56 83 LYS A CA 1
ATOM 653 C C . LYS A 1 83 ? 33.622 -32.598 -43.124 1.00 70.56 83 LYS A C 1
ATOM 655 O O . LYS A 1 83 ? 33.670 -33.152 -42.019 1.00 70.56 83 LYS A O 1
ATOM 660 N N . PRO A 1 84 ? 33.307 -33.285 -44.239 1.00 70.19 84 PRO A N 1
ATOM 661 C CA . PRO A 1 84 ? 33.020 -34.711 -44.200 1.00 70.19 84 PRO A CA 1
ATOM 662 C C . PRO A 1 84 ? 34.271 -35.468 -43.745 1.00 70.19 84 PRO A C 1
ATOM 664 O O . PRO A 1 84 ? 35.360 -35.313 -44.305 1.00 70.19 84 PRO A O 1
ATOM 667 N N . LYS A 1 85 ? 34.127 -36.298 -42.706 1.00 69.75 85 LYS A N 1
ATOM 668 C CA . LYS A 1 85 ? 35.223 -37.143 -42.219 1.00 69.75 85 LYS A CA 1
ATOM 669 C C . LYS A 1 85 ? 35.586 -38.149 -43.314 1.00 69.75 85 LYS A C 1
ATOM 671 O O . LYS A 1 85 ? 34.754 -38.960 -43.716 1.00 69.75 85 LYS A O 1
ATOM 676 N N . LYS A 1 86 ? 36.835 -38.109 -43.793 1.00 69.88 86 LYS A N 1
ATOM 677 C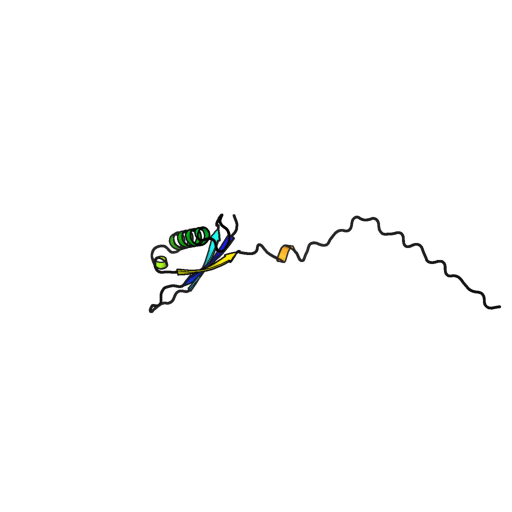 CA . LYS A 1 86 ? 37.352 -39.091 -44.758 1.00 69.88 86 LYS A CA 1
ATOM 678 C C . LYS A 1 86 ? 37.285 -40.487 -44.137 1.00 69.88 86 LYS A C 1
ATOM 680 O O . LYS A 1 86 ? 37.966 -40.771 -43.154 1.00 69.88 86 LYS A O 1
ATOM 685 N N . ARG A 1 87 ? 36.471 -41.364 -44.727 1.00 70.62 87 ARG A N 1
ATOM 686 C CA . ARG A 1 87 ? 36.424 -42.786 -44.381 1.00 70.62 87 ARG A CA 1
ATOM 687 C C . ARG A 1 87 ? 37.724 -43.438 -44.846 1.00 70.62 87 ARG A C 1
ATOM 689 O O . ARG A 1 87 ? 37.919 -43.636 -46.042 1.00 70.62 87 ARG A O 1
ATOM 696 N N . ILE A 1 88 ? 38.614 -43.760 -43.911 1.00 71.19 88 ILE A N 1
ATOM 697 C CA . ILE A 1 88 ? 39.803 -44.564 -44.206 1.00 71.19 88 ILE A CA 1
ATOM 698 C C . ILE A 1 88 ? 39.329 -46.004 -44.400 1.00 71.19 88 ILE A C 1
ATOM 700 O O . ILE A 1 88 ? 38.997 -46.690 -43.435 1.00 71.19 88 ILE A O 1
ATOM 704 N N . VAL A 1 89 ? 39.267 -46.455 -45.651 1.00 69.81 89 VAL A N 1
ATOM 705 C CA . VAL A 1 89 ? 39.047 -47.869 -45.963 1.00 69.81 89 VAL A CA 1
ATOM 706 C C . VAL A 1 89 ? 40.379 -48.578 -45.745 1.00 69.81 89 VAL A C 1
ATOM 708 O O . VAL A 1 89 ? 41.288 -48.472 -46.565 1.00 69.81 89 VAL A O 1
ATOM 711 N N . ARG A 1 90 ? 40.532 -49.256 -44.605 1.00 62.47 90 ARG A N 1
ATOM 712 C CA . ARG A 1 90 ? 41.657 -50.172 -44.393 1.00 62.47 90 ARG A CA 1
ATOM 713 C C . ARG A 1 90 ? 41.352 -51.445 -45.178 1.00 62.47 90 ARG A C 1
ATOM 715 O O . ARG A 1 90 ? 40.472 -52.206 -44.790 1.00 62.47 90 ARG A O 1
ATOM 722 N N . GLY A 1 91 ? 42.020 -51.613 -46.317 1.00 56.03 91 GLY A N 1
ATOM 723 C CA . GLY A 1 91 ? 41.951 -52.837 -47.106 1.00 56.03 91 GLY A CA 1
ATOM 724 C C . GLY A 1 91 ? 42.490 -54.013 -46.297 1.00 56.03 91 GLY A C 1
ATOM 725 O O . GLY A 1 91 ? 43.583 -53.931 -45.743 1.00 56.03 91 GLY A O 1
ATOM 726 N N . PHE A 1 92 ? 41.701 -55.079 -46.217 1.00 54.59 92 PHE A N 1
ATOM 727 C CA . PHE A 1 92 ? 42.143 -56.392 -45.768 1.00 54.59 92 PHE A CA 1
ATOM 728 C C . PHE A 1 92 ? 42.870 -57.045 -46.951 1.00 54.59 92 PHE A C 1
ATOM 730 O O . PHE A 1 92 ? 42.275 -57.188 -48.023 1.00 54.59 92 PHE A O 1
ATOM 737 N N . LYS A 1 93 ? 44.146 -57.387 -46.784 1.00 49.78 93 LYS A N 1
ATOM 738 C CA . LYS A 1 93 ? 44.882 -58.285 -47.673 1.00 49.78 93 LYS A CA 1
ATOM 739 C C . LYS A 1 93 ? 45.713 -59.225 -46.819 1.00 49.78 93 LYS A C 1
ATOM 741 O O . LYS A 1 93 ? 46.286 -58.723 -45.828 1.00 49.78 93 LYS A O 1
#

Radius of gyration: 29.27 Å; Cα contacts (8 Å, |Δi|>4): 100; chains: 1; bounding box: 62×67×63 Å